Protein AF-A0A953E1M8-F1 (afdb_monomer_lite)

pLDDT: mean 71.16, std 15.83, range [42.5, 93.0]

Sequence (76 aa):
MLERTATQQSGATSCRWCTDDLAHCHDPLVVHGTGTTECLSEACVVPAEAHDVTVCCAELGCPCAEPALADLPVVG

Foldseek 3Di:
DDPPPPPPPPDQCQDPVPSDGCPDDPFAWEQFLVRDIDTPDPPDPDDNVRGPHHDYVVVVVDPRPPPPPPPPPPPD

Structure (mmCIF, N/CA/C/O backbone):
data_AF-A0A953E1M8-F1
#
_entry.id   AF-A0A953E1M8-F1
#
loop_
_atom_site.group_PDB
_atom_site.id
_atom_site.type_symbol
_atom_site.label_atom_id
_atom_site.label_alt_id
_atom_site.label_comp_id
_atom_site.label_asym_id
_atom_site.label_entity_id
_atom_site.label_seq_id
_atom_site.pdbx_PDB_ins_code
_atom_site.Cartn_x
_atom_site.Cartn_y
_atom_site.Cartn_z
_atom_site.occupancy
_atom_site.B_iso_or_equiv
_atom_site.auth_seq_id
_atom_site.auth_comp_id
_atom_site.auth_asym_id
_atom_site.auth_atom_id
_atom_site.pdbx_PDB_model_num
ATOM 1 N N . MET A 1 1 ? 14.273 34.645 -2.641 1.00 42.50 1 MET A N 1
ATOM 2 C CA . MET A 1 1 ? 13.449 33.708 -3.428 1.00 42.50 1 MET A CA 1
ATOM 3 C C . MET A 1 1 ? 14.151 32.361 -3.343 1.00 42.50 1 MET A C 1
ATOM 5 O O . MET A 1 1 ? 15.170 32.189 -3.988 1.00 42.50 1 MET A O 1
ATOM 9 N N . LEU A 1 2 ? 13.747 31.509 -2.393 1.00 51.03 2 LEU A N 1
ATOM 10 C CA . LEU A 1 2 ? 14.385 30.212 -2.134 1.00 51.03 2 LEU A CA 1
ATOM 11 C C . LEU A 1 2 ? 13.817 29.202 -3.134 1.00 51.03 2 LEU A C 1
ATOM 13 O O . LEU A 1 2 ? 12.666 28.784 -3.017 1.00 51.03 2 LEU A O 1
ATOM 17 N N . GLU A 1 3 ? 14.605 28.876 -4.147 1.00 50.22 3 GLU A N 1
ATOM 18 C CA . GLU A 1 3 ? 14.279 27.884 -5.166 1.00 50.22 3 GLU A CA 1
ATOM 19 C C . GLU A 1 3 ? 14.382 26.507 -4.505 1.00 50.22 3 GLU A C 1
ATOM 21 O O . GLU A 1 3 ? 15.467 26.020 -4.192 1.00 50.22 3 GLU A O 1
ATOM 26 N N . ARG A 1 4 ? 13.229 25.904 -4.205 1.00 56.62 4 ARG A N 1
ATOM 27 C CA . ARG A 1 4 ? 13.140 24.520 -3.737 1.00 56.62 4 ARG A CA 1
ATOM 28 C C . ARG A 1 4 ? 13.514 23.641 -4.926 1.00 56.62 4 ARG A C 1
ATOM 30 O O . ARG A 1 4 ? 12.651 23.290 -5.726 1.00 56.62 4 ARG A O 1
ATOM 37 N N . THR A 1 5 ? 14.797 23.331 -5.080 1.00 47.88 5 THR A N 1
ATOM 38 C CA . THR A 1 5 ? 15.238 22.272 -5.982 1.00 47.88 5 THR A CA 1
ATOM 39 C C . THR A 1 5 ? 14.638 20.972 -5.459 1.00 47.88 5 THR A C 1
ATOM 41 O O . THR A 1 5 ? 15.098 20.392 -4.476 1.00 47.88 5 THR A O 1
ATOM 44 N N . ALA A 1 6 ? 13.535 20.547 -6.077 1.00 56.59 6 ALA A N 1
ATOM 45 C CA . ALA A 1 6 ? 13.032 19.197 -5.932 1.00 56.59 6 ALA A CA 1
ATOM 46 C C . ALA A 1 6 ? 14.143 18.276 -6.436 1.00 56.59 6 ALA A C 1
ATOM 48 O O . ALA A 1 6 ? 14.318 18.084 -7.638 1.00 56.59 6 ALA A O 1
ATOM 49 N N . THR A 1 7 ? 14.952 17.775 -5.504 1.00 49.75 7 THR A N 1
ATOM 50 C CA . THR A 1 7 ? 15.820 16.637 -5.758 1.00 49.75 7 THR A CA 1
ATOM 51 C C . THR A 1 7 ? 14.891 15.467 -6.054 1.00 49.75 7 THR A C 1
ATOM 53 O O . THR A 1 7 ? 14.371 14.797 -5.167 1.00 49.75 7 THR A O 1
ATOM 56 N N . GLN A 1 8 ? 14.578 15.299 -7.335 1.00 53.66 8 GLN A N 1
ATOM 57 C CA . GLN A 1 8 ? 14.054 14.051 -7.851 1.00 53.66 8 GLN A CA 1
ATOM 58 C C . GLN A 1 8 ? 15.208 13.073 -7.681 1.00 53.66 8 GLN A C 1
ATOM 60 O O . GLN A 1 8 ? 16.139 13.064 -8.488 1.00 53.66 8 GLN A O 1
ATOM 65 N N . GLN A 1 9 ? 15.208 12.344 -6.565 1.00 50.50 9 GLN A N 1
ATOM 66 C CA . GLN A 1 9 ? 16.185 11.303 -6.279 1.00 50.50 9 GLN A CA 1
ATOM 67 C C . GLN A 1 9 ? 15.993 10.190 -7.306 1.00 50.50 9 GLN A C 1
ATOM 69 O O . GLN A 1 9 ? 15.327 9.193 -7.068 1.00 50.50 9 GLN A O 1
ATOM 74 N N . SER A 1 10 ? 16.588 10.386 -8.477 1.00 53.00 10 SER A N 1
ATOM 75 C CA . SER A 1 10 ? 16.815 9.350 -9.475 1.00 53.00 10 SER A CA 1
ATOM 76 C C . SER A 1 10 ? 18.019 8.539 -8.999 1.00 53.00 10 SER A C 1
ATOM 78 O O . SER A 1 10 ? 19.108 8.616 -9.560 1.00 53.00 10 SER A O 1
ATOM 80 N N . GLY A 1 11 ? 17.866 7.865 -7.862 1.00 47.22 11 GLY A N 1
ATOM 81 C CA . GLY A 1 11 ? 18.837 6.899 -7.381 1.00 47.22 11 GLY A CA 1
ATOM 82 C C . GLY A 1 11 ? 18.522 5.569 -8.037 1.00 47.22 11 GLY A C 1
ATOM 83 O O . GLY A 1 11 ? 17.513 4.957 -7.702 1.00 47.22 11 GLY A O 1
ATOM 84 N N . ALA A 1 12 ? 19.371 5.113 -8.955 1.00 60.09 12 ALA A N 1
ATOM 85 C CA . ALA A 1 12 ? 19.412 3.702 -9.322 1.00 60.09 12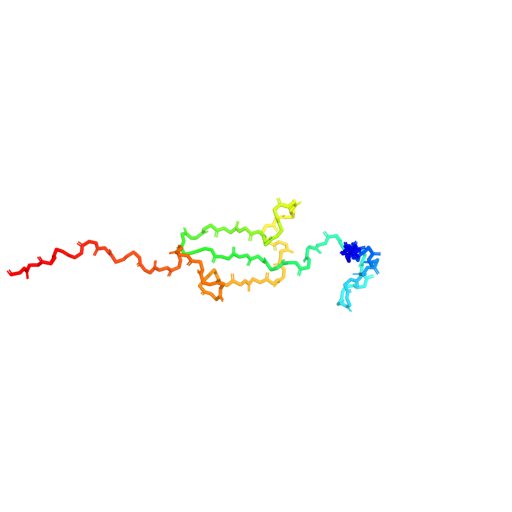 ALA A CA 1
ATOM 86 C C . ALA A 1 12 ? 19.579 2.887 -8.024 1.00 60.09 12 ALA A C 1
ATOM 88 O O . ALA A 1 12 ? 20.626 2.9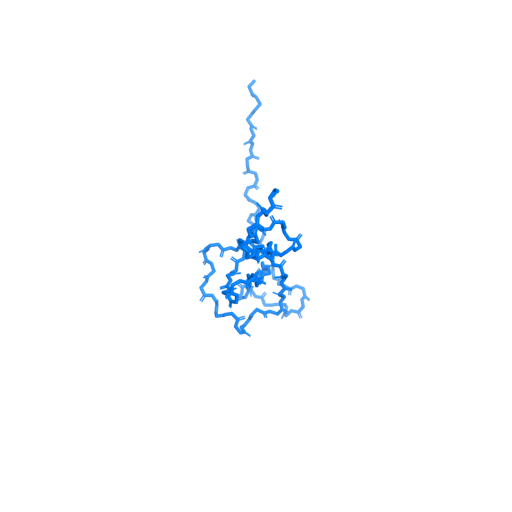64 -7.381 1.00 60.09 12 ALA A O 1
ATOM 89 N N . THR A 1 13 ? 18.523 2.216 -7.568 1.00 53.72 13 THR A N 1
ATOM 90 C CA . THR A 1 13 ? 18.430 1.679 -6.201 1.00 53.72 13 THR A CA 1
ATOM 91 C C . THR A 1 13 ? 17.990 0.231 -6.237 1.00 53.72 13 THR A C 1
ATOM 93 O O . THR A 1 13 ? 16.929 -0.084 -5.733 1.00 53.72 13 THR A O 1
ATOM 96 N N . SER A 1 14 ? 18.796 -0.660 -6.818 1.00 55.25 14 SER A N 1
ATOM 97 C CA . SER A 1 14 ? 18.535 -2.102 -6.746 1.00 55.25 14 SER A CA 1
ATOM 98 C C . SER A 1 14 ? 18.154 -2.531 -5.322 1.00 55.25 14 SER A C 1
ATOM 100 O O . SER A 1 14 ? 18.764 -2.110 -4.331 1.00 55.25 14 SER A O 1
ATOM 102 N N . CYS A 1 15 ? 17.098 -3.337 -5.199 1.00 58.44 15 CYS A N 1
ATOM 103 C CA . CYS A 1 15 ? 16.594 -3.748 -3.894 1.00 58.44 15 CYS A CA 1
ATOM 104 C C . CYS A 1 15 ? 17.665 -4.594 -3.191 1.00 58.44 15 CYS A C 1
ATOM 106 O O . CYS A 1 15 ? 18.119 -5.608 -3.719 1.00 58.44 15 CYS A O 1
ATOM 108 N N . ARG A 1 16 ? 18.066 -4.202 -1.973 1.00 55.44 16 ARG A N 1
ATOM 109 C CA . ARG A 1 16 ? 19.143 -4.863 -1.207 1.00 55.44 16 ARG A CA 1
ATOM 110 C C . ARG A 1 16 ? 18.898 -6.362 -0.970 1.00 55.44 16 ARG A C 1
ATOM 112 O O . ARG A 1 16 ? 19.849 -7.084 -0.679 1.00 55.44 16 ARG A O 1
ATOM 119 N N . TRP A 1 17 ? 17.652 -6.826 -1.070 1.00 48.34 17 TRP A N 1
ATOM 120 C CA . TRP A 1 17 ? 17.303 -8.229 -0.861 1.00 48.34 17 TRP A CA 1
ATOM 121 C C . TRP A 1 17 ? 17.468 -9.086 -2.121 1.00 48.34 17 TRP A C 1
ATOM 123 O O . TRP A 1 17 ? 18.050 -10.165 -2.043 1.00 48.34 17 TRP A O 1
ATOM 133 N N . CYS A 1 18 ? 16.998 -8.620 -3.282 1.00 57.09 18 CYS A N 1
ATOM 134 C CA . CYS A 1 18 ? 17.079 -9.390 -4.529 1.00 57.09 18 CYS A CA 1
ATOM 135 C C . CYS A 1 18 ? 18.263 -8.995 -5.427 1.00 57.09 18 CYS A C 1
ATOM 137 O O . CYS A 1 18 ? 18.601 -9.747 -6.332 1.00 57.09 18 CYS A O 1
ATOM 139 N N . THR A 1 19 ? 18.937 -7.869 -5.154 1.00 55.41 19 THR A N 1
ATOM 140 C CA . THR A 1 19 ? 20.042 -7.303 -5.963 1.00 55.41 19 THR A CA 1
ATOM 141 C C . THR A 1 19 ? 19.661 -7.044 -7.430 1.00 55.41 19 THR A C 1
ATOM 143 O O . THR A 1 19 ? 20.529 -6.810 -8.266 1.00 55.41 19 THR A O 1
ATOM 146 N N . ASP A 1 20 ? 18.366 -7.053 -7.739 1.00 56.56 20 ASP A N 1
ATOM 147 C CA . ASP A 1 20 ? 17.839 -6.845 -9.084 1.00 56.56 20 ASP A CA 1
ATOM 148 C C . ASP A 1 20 ? 17.492 -5.368 -9.308 1.00 56.56 20 ASP A C 1
ATOM 150 O O . ASP A 1 20 ? 17.319 -4.603 -8.345 1.00 56.56 20 ASP A O 1
ATOM 154 N N . ASP A 1 21 ? 17.397 -4.967 -10.580 1.00 55.19 21 ASP A N 1
ATOM 155 C CA . ASP A 1 21 ? 16.756 -3.699 -10.938 1.00 55.19 21 ASP A CA 1
ATOM 156 C C . ASP A 1 21 ? 15.317 -3.712 -10.387 1.00 55.19 21 ASP A C 1
ATOM 158 O O . ASP A 1 21 ? 14.780 -4.781 -10.103 1.00 55.19 21 ASP A O 1
ATOM 162 N N . LEU A 1 22 ? 14.695 -2.559 -10.143 1.00 56.03 22 LEU A N 1
ATOM 163 C CA . LEU A 1 22 ? 13.418 -2.457 -9.413 1.00 56.03 22 LEU A CA 1
ATOM 164 C C . LEU A 1 22 ? 12.216 -2.976 -10.231 1.00 56.03 22 LEU A C 1
ATOM 166 O O . LEU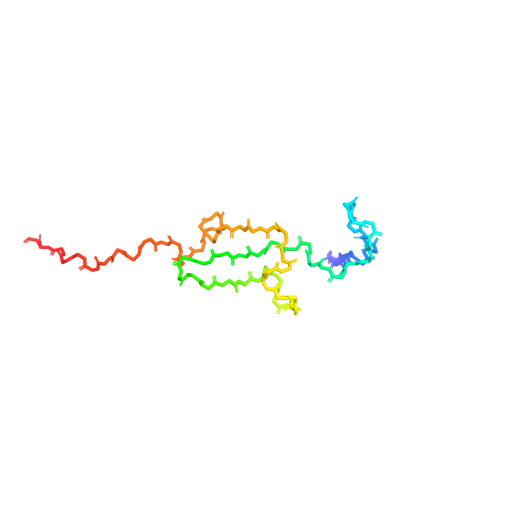 A 1 22 ? 11.248 -2.266 -10.478 1.00 56.03 22 LEU A O 1
ATOM 170 N N . ALA A 1 23 ? 12.252 -4.238 -10.649 1.00 53.47 23 ALA A N 1
ATOM 171 C CA . ALA A 1 23 ? 11.180 -4.922 -11.353 1.00 53.47 23 ALA A CA 1
ATOM 172 C C . ALA A 1 23 ? 9.947 -5.162 -10.460 1.00 53.47 23 ALA A C 1
ATOM 174 O O . ALA A 1 23 ? 8.894 -5.537 -10.967 1.00 53.47 23 ALA A O 1
ATOM 175 N N . HIS A 1 24 ? 10.060 -4.918 -9.148 1.00 53.84 24 HIS A N 1
ATOM 176 C CA . HIS A 1 24 ? 8.965 -4.986 -8.183 1.00 53.84 24 HIS A CA 1
ATOM 177 C C . HIS A 1 24 ? 8.999 -3.765 -7.257 1.00 53.84 24 HIS A C 1
ATOM 179 O O . HIS A 1 24 ? 10.071 -3.285 -6.880 1.00 53.84 24 HIS A O 1
ATOM 185 N N . CYS A 1 25 ? 7.817 -3.244 -6.927 1.00 59.66 25 CYS A N 1
ATOM 186 C CA . CYS A 1 25 ? 7.661 -1.977 -6.224 1.00 59.66 25 CYS A CA 1
ATOM 187 C C . CYS A 1 25 ? 8.248 -2.006 -4.805 1.00 59.66 25 CYS A C 1
ATOM 189 O O . CYS A 1 25 ? 8.128 -2.982 -4.072 1.00 59.66 25 CYS A O 1
ATOM 191 N N . HIS A 1 26 ? 8.859 -0.884 -4.425 1.00 63.50 26 HIS A N 1
ATOM 192 C CA . HIS A 1 26 ? 9.359 -0.606 -3.075 1.00 63.50 26 HIS A CA 1
ATOM 193 C C . HIS A 1 26 ? 8.245 -0.093 -2.136 1.00 63.50 26 HIS A C 1
ATOM 195 O O . HIS A 1 26 ? 8.464 0.118 -0.943 1.00 63.50 26 HIS A O 1
ATOM 201 N N . ASP A 1 27 ? 7.058 0.129 -2.696 1.00 74.38 27 ASP A N 1
ATOM 202 C CA . ASP A 1 27 ? 5.889 0.646 -2.009 1.00 74.38 27 ASP A CA 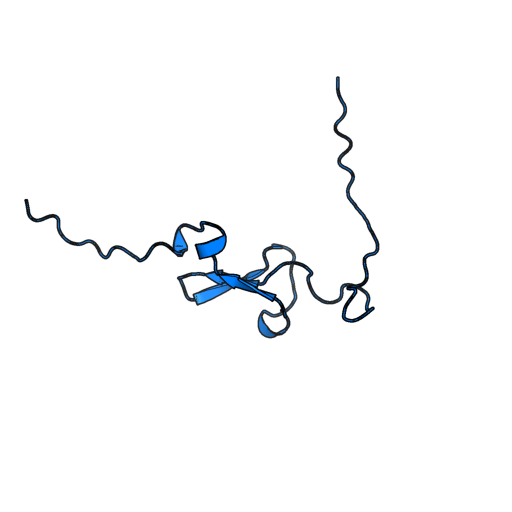1
ATOM 203 C C . ASP A 1 27 ? 4.998 -0.503 -1.519 1.00 74.38 27 ASP A C 1
ATOM 205 O O . ASP A 1 27 ? 4.764 -1.464 -2.260 1.00 74.38 27 ASP A O 1
ATOM 209 N N . PRO A 1 28 ? 4.496 -0.432 -0.275 1.00 84.94 28 PRO A N 1
ATOM 210 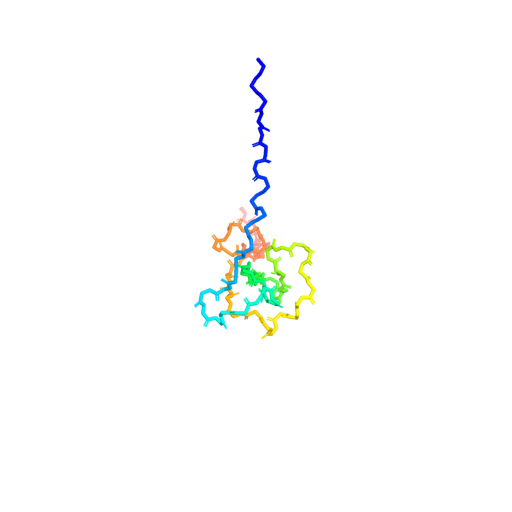C CA . PRO A 1 28 ? 3.667 -1.484 0.283 1.00 84.94 28 PRO A CA 1
ATOM 211 C C . PRO A 1 28 ? 2.330 -1.575 -0.460 1.00 84.94 28 PRO A C 1
ATOM 213 O O . PRO A 1 28 ? 1.743 -0.564 -0.860 1.00 84.94 28 PRO A O 1
ATOM 216 N N . LEU A 1 29 ? 1.820 -2.798 -0.595 1.00 90.56 29 LEU A N 1
ATOM 217 C CA . LEU A 1 29 ? 0.438 -3.032 -0.986 1.00 90.56 29 LEU A CA 1
ATOM 218 C C . LEU A 1 29 ? -0.473 -2.657 0.188 1.00 90.56 29 LEU A C 1
ATOM 220 O O . LEU A 1 29 ? -0.391 -3.244 1.266 1.00 90.56 29 LEU A O 1
ATOM 224 N N . VAL A 1 30 ? -1.340 -1.676 -0.008 1.00 91.81 30 VAL A N 1
ATOM 225 C CA . VAL A 1 30 ? -2.337 -1.243 0.965 1.00 91.81 30 VAL A CA 1
ATOM 226 C C . VAL A 1 30 ? -3.568 -2.138 0.854 1.00 91.81 30 VAL A C 1
ATOM 228 O O . VAL A 1 30 ? -4.152 -2.290 -0.218 1.00 91.81 30 VAL A O 1
ATOM 231 N N . VAL A 1 31 ? -3.986 -2.720 1.978 1.00 93.00 31 VAL A N 1
ATOM 232 C CA . VAL A 1 31 ? -5.228 -3.499 2.085 1.00 93.00 31 VAL A CA 1
ATOM 233 C C . VAL A 1 31 ? -6.295 -2.645 2.748 1.00 93.00 31 VAL A C 1
ATOM 235 O O . VAL A 1 31 ? -6.144 -2.203 3.892 1.00 93.00 31 VAL A O 1
ATOM 238 N N . HIS A 1 32 ? -7.388 -2.418 2.029 1.00 92.88 32 HIS A N 1
ATOM 239 C CA . HIS A 1 32 ? -8.500 -1.598 2.486 1.00 92.88 32 HIS A CA 1
ATOM 240 C C . HIS A 1 32 ? -9.460 -2.387 3.371 1.00 92.88 32 HIS A C 1
ATOM 242 O O . HIS A 1 32 ? -9.618 -3.598 3.215 1.00 92.88 32 HIS A O 1
ATOM 248 N N . GLY A 1 33 ? -10.181 -1.687 4.251 1.00 86.38 33 GLY A N 1
ATOM 249 C CA . GLY A 1 33 ? -11.256 -2.291 5.049 1.00 86.38 33 GLY A CA 1
ATOM 250 C C . GLY A 1 33 ? -12.380 -2.896 4.195 1.00 86.38 33 GLY A C 1
ATOM 251 O O . GLY A 1 33 ? -13.062 -3.820 4.626 1.00 86.38 33 GLY A O 1
ATOM 252 N N . THR A 1 34 ? -12.529 -2.432 2.950 1.00 87.25 34 THR A N 1
ATOM 253 C CA . THR A 1 34 ? -13.447 -2.965 1.927 1.00 87.25 34 THR A CA 1
ATOM 254 C C . THR A 1 34 ? -12.972 -4.274 1.287 1.00 87.25 34 THR A C 1
ATOM 256 O O . THR A 1 34 ? -13.720 -4.877 0.519 1.00 87.25 34 THR A O 1
ATOM 259 N N . GLY A 1 35 ? -11.736 -4.708 1.556 1.00 85.50 35 GLY A N 1
ATOM 260 C CA . GLY A 1 35 ? -11.098 -5.857 0.910 1.00 85.50 35 GLY A CA 1
ATOM 261 C C . GLY A 1 35 ? -10.467 -5.549 -0.451 1.00 85.50 35 GLY A C 1
ATOM 262 O O . GLY A 1 35 ? -9.925 -6.455 -1.081 1.00 85.50 35 GLY A O 1
ATOM 263 N N . THR A 1 36 ? -10.513 -4.296 -0.915 1.00 90.19 36 THR A N 1
ATOM 264 C CA . THR A 1 36 ? -9.745 -3.865 -2.091 1.00 90.19 36 THR A CA 1
ATOM 265 C C . THR A 1 36 ? -8.268 -3.717 -1.739 1.00 90.19 36 THR A C 1
ATOM 267 O O . THR A 1 36 ? -7.913 -3.450 -0.590 1.00 90.19 36 THR A O 1
ATOM 270 N N . THR A 1 37 ? -7.401 -3.882 -2.733 1.00 91.19 37 THR A N 1
ATOM 271 C CA . THR A 1 37 ? -5.951 -3.744 -2.571 1.00 91.19 37 THR A CA 1
ATOM 272 C C . THR A 1 37 ? -5.398 -2.792 -3.614 1.00 91.19 37 THR A C 1
ATOM 274 O O . THR A 1 37 ? -5.707 -2.949 -4.797 1.00 91.19 37 THR A O 1
ATOM 277 N N . GLU A 1 38 ? -4.554 -1.858 -3.199 1.00 88.56 38 GLU A N 1
ATOM 278 C CA . GLU A 1 38 ? -3.867 -0.923 -4.091 1.00 88.56 38 GLU A CA 1
ATOM 279 C C . GLU A 1 38 ? -2.415 -0.741 -3.651 1.00 88.56 38 GLU A C 1
ATOM 281 O O . GLU A 1 38 ? -2.099 -0.818 -2.468 1.00 88.56 38 GLU A O 1
ATOM 286 N N . CYS A 1 39 ? -1.501 -0.543 -4.596 1.00 88.94 39 CYS A N 1
ATOM 287 C CA . CYS A 1 39 ? -0.141 -0.147 -4.245 1.00 88.94 39 CYS A CA 1
ATOM 288 C C . CYS A 1 39 ? -0.155 1.326 -3.824 1.00 88.94 39 CYS A C 1
ATOM 290 O O . CYS A 1 39 ? -0.891 2.117 -4.410 1.00 88.94 39 CYS A O 1
ATOM 292 N N . LEU A 1 40 ? 0.696 1.721 -2.872 1.00 80.88 40 LEU A N 1
ATOM 293 C CA . LEU A 1 40 ? 0.829 3.135 -2.493 1.00 80.88 40 LEU A CA 1
ATOM 294 C C . LEU A 1 40 ? 1.256 4.028 -3.680 1.00 80.88 40 LEU A C 1
ATOM 296 O O . LEU A 1 40 ? 0.985 5.227 -3.685 1.00 80.88 40 LEU A O 1
ATOM 300 N N . SER A 1 41 ? 1.906 3.444 -4.693 1.00 82.06 41 SER A N 1
ATOM 301 C CA . SER A 1 41 ? 2.191 4.100 -5.969 1.00 82.06 41 SER A CA 1
ATOM 302 C C . SER A 1 41 ? 1.058 3.882 -6.977 1.00 82.06 41 SER A C 1
ATOM 304 O O . SER A 1 41 ? 0.829 2.763 -7.440 1.00 82.06 41 SER A O 1
ATOM 306 N N . GLU A 1 42 ? 0.417 4.972 -7.405 1.00 78.38 42 GLU A N 1
ATOM 307 C CA . GLU A 1 42 ? -0.652 4.971 -8.421 1.00 78.38 42 GLU A CA 1
ATOM 308 C C . GLU A 1 42 ? -0.180 4.495 -9.809 1.00 78.38 42 GLU A C 1
ATOM 310 O O . GLU A 1 42 ? -0.988 4.108 -10.651 1.00 78.38 42 GLU A O 1
ATOM 315 N N . ALA A 1 43 ? 1.132 4.525 -10.067 1.00 77.19 43 ALA A N 1
ATOM 316 C CA . ALA A 1 43 ? 1.730 4.078 -11.325 1.00 77.19 43 ALA A CA 1
ATOM 317 C C . ALA A 1 43 ? 2.140 2.592 -11.305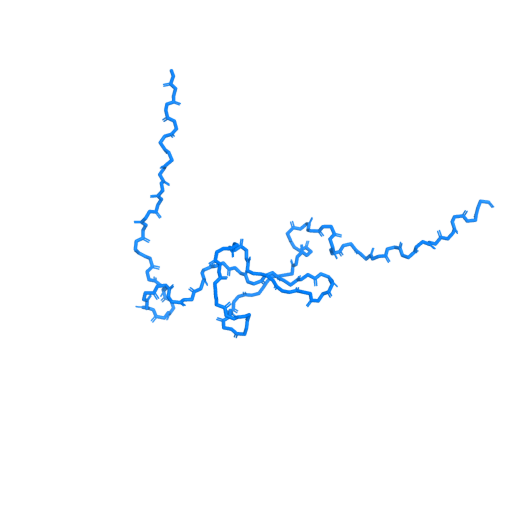 1.00 77.19 43 ALA A C 1
ATOM 319 O O . ALA A 1 43 ? 2.733 2.106 -12.271 1.00 77.19 43 ALA A O 1
ATOM 320 N N . CYS A 1 44 ? 1.870 1.874 -10.211 1.00 78.62 44 CYS A N 1
ATOM 321 C CA . CYS A 1 44 ? 2.194 0.460 -10.091 1.00 78.62 44 CYS A CA 1
ATOM 322 C C . CYS A 1 44 ? 1.374 -0.379 -11.084 1.00 78.62 44 CYS A C 1
ATOM 324 O O . CYS A 1 44 ? 0.147 -0.327 -11.112 1.00 78.62 44 CYS A O 1
ATOM 326 N N . VAL A 1 45 ? 2.070 -1.188 -11.885 1.00 80.19 45 VAL A N 1
ATOM 327 C CA . VAL A 1 45 ? 1.472 -2.141 -12.840 1.00 80.19 45 VAL A CA 1
ATOM 328 C C . VAL A 1 45 ? 1.690 -3.600 -12.425 1.00 80.19 45 VAL A C 1
ATOM 330 O O . VAL A 1 45 ? 1.356 -4.522 -13.168 1.00 80.19 45 VAL A O 1
ATOM 333 N N . VAL A 1 46 ? 2.284 -3.813 -11.251 1.00 78.00 46 VAL A N 1
ATOM 334 C CA . VAL A 1 46 ? 2.618 -5.129 -10.703 1.00 78.00 46 VAL A CA 1
ATOM 335 C C . VAL A 1 46 ? 1.363 -5.726 -10.052 1.00 78.00 46 VAL A C 1
ATOM 337 O O . VAL A 1 46 ? 0.653 -5.012 -9.341 1.00 78.00 46 VAL A O 1
ATOM 340 N N . PRO A 1 47 ? 1.057 -7.021 -10.258 1.00 84.81 47 PRO A N 1
ATOM 341 C CA . PRO A 1 47 ? -0.090 -7.646 -9.610 1.00 84.81 47 PRO A CA 1
ATOM 342 C C . PRO A 1 47 ? 0.075 -7.673 -8.083 1.00 84.81 47 PRO A C 1
ATOM 344 O O . PRO A 1 47 ? 1.184 -7.789 -7.557 1.00 84.81 47 PRO A O 1
ATOM 347 N N . ALA A 1 48 ? -1.044 -7.599 -7.359 1.00 84.62 48 ALA A N 1
ATOM 348 C CA . ALA A 1 48 ? -1.065 -7.585 -5.894 1.00 84.62 48 ALA A CA 1
ATOM 349 C C . ALA A 1 48 ? -0.297 -8.773 -5.278 1.00 84.62 48 ALA A C 1
ATOM 351 O O . ALA A 1 48 ? 0.449 -8.595 -4.324 1.00 84.62 48 ALA A O 1
ATOM 352 N N . GLU A 1 49 ? -0.400 -9.962 -5.878 1.00 84.56 49 GLU A N 1
ATOM 353 C CA . GLU A 1 49 ? 0.277 -11.190 -5.429 1.00 84.56 49 GLU A CA 1
ATOM 354 C C . GLU A 1 49 ? 1.812 -11.154 -5.510 1.00 84.56 49 GLU A C 1
ATOM 356 O O . GLU A 1 49 ? 2.473 -11.959 -4.860 1.00 84.56 49 GLU A O 1
ATOM 361 N N . ALA A 1 50 ? 2.381 -10.234 -6.294 1.00 80.81 50 ALA A N 1
ATOM 362 C CA . ALA A 1 50 ? 3.825 -10.055 -6.425 1.00 80.81 50 ALA A CA 1
ATOM 363 C C . ALA A 1 50 ? 4.390 -8.995 -5.458 1.00 80.81 50 ALA A C 1
ATOM 365 O O . ALA A 1 50 ? 5.588 -8.712 -5.493 1.00 80.81 50 ALA A O 1
ATOM 366 N N . HIS A 1 51 ? 3.551 -8.406 -4.598 1.00 82.50 51 HIS A N 1
ATOM 367 C CA . HIS A 1 51 ? 4.008 -7.521 -3.531 1.00 82.50 51 HIS A CA 1
ATOM 368 C C . HIS A 1 51 ? 4.413 -8.346 -2.304 1.00 82.50 51 HIS A C 1
ATOM 370 O O . HIS A 1 51 ? 3.616 -9.105 -1.762 1.00 82.50 51 HIS A O 1
ATOM 376 N N . ASP A 1 52 ? 5.651 -8.165 -1.846 1.00 80.19 52 ASP A N 1
ATOM 377 C CA . ASP A 1 52 ? 6.173 -8.841 -0.648 1.00 80.19 52 ASP A CA 1
ATOM 378 C C . ASP A 1 52 ? 5.726 -8.145 0.650 1.00 80.19 52 ASP A C 1
ATOM 380 O O . ASP A 1 52 ? 5.509 -8.776 1.684 1.00 80.19 52 ASP A O 1
ATOM 384 N N . VAL A 1 53 ? 5.529 -6.825 0.584 1.00 84.12 53 VAL A N 1
ATOM 385 C CA . VAL A 1 53 ? 5.163 -5.994 1.732 1.00 84.12 53 VAL A CA 1
ATOM 386 C C . VAL A 1 53 ? 3.715 -5.553 1.607 1.00 84.12 53 VAL A C 1
ATOM 388 O O . VAL A 1 53 ? 3.315 -4.955 0.610 1.00 84.12 53 VAL A O 1
ATOM 391 N N . THR A 1 54 ? 2.939 -5.817 2.654 1.00 89.44 54 THR A N 1
ATOM 392 C CA . THR A 1 54 ? 1.529 -5.435 2.754 1.00 89.44 54 THR A CA 1
ATOM 393 C C . THR A 1 54 ? 1.308 -4.614 4.023 1.00 89.44 54 THR A C 1
ATOM 395 O O . THR A 1 54 ? 1.867 -4.941 5.069 1.00 89.44 54 THR A O 1
ATOM 398 N N . VAL A 1 55 ? 0.493 -3.563 3.947 1.00 90.94 55 VAL A N 1
ATOM 399 C CA . VAL A 1 55 ? 0.112 -2.707 5.081 1.00 90.94 55 VAL A CA 1
ATOM 400 C C . VAL A 1 55 ? -1.404 -2.570 5.149 1.00 90.94 55 VAL A C 1
ATOM 402 O O . VAL A 1 55 ? -2.081 -2.484 4.122 1.00 90.94 55 VAL A O 1
ATOM 405 N N . CYS A 1 56 ? -1.969 -2.542 6.354 1.00 90.62 56 CYS A N 1
ATOM 406 C CA . CYS A 1 56 ? -3.395 -2.286 6.506 1.00 90.62 56 CYS A CA 1
ATOM 407 C C . CYS A 1 56 ? -3.674 -0.784 6.371 1.00 90.62 56 CYS A C 1
ATOM 409 O O . CYS A 1 56 ? -3.017 0.037 7.010 1.00 90.62 56 CYS A O 1
ATOM 411 N N . CYS A 1 57 ? -4.696 -0.398 5.604 1.00 92.12 57 CYS A N 1
ATOM 412 C CA . CYS A 1 57 ? -5.084 1.010 5.441 1.00 92.12 57 CYS A CA 1
ATOM 413 C C . CYS A 1 57 ? -5.419 1.710 6.777 1.00 92.12 57 CYS A C 1
ATOM 415 O O . CYS A 1 57 ? -5.304 2.932 6.879 1.00 92.12 57 CYS A O 1
ATOM 417 N N . ALA A 1 58 ? -5.781 0.940 7.812 1.00 90.06 58 ALA A N 1
ATOM 418 C CA . ALA A 1 58 ? -5.996 1.425 9.172 1.00 90.06 58 ALA A CA 1
ATOM 419 C C . ALA A 1 58 ? -4.736 2.070 9.765 1.00 90.06 58 ALA A C 1
ATOM 421 O O . ALA A 1 58 ? -4.819 3.100 10.430 1.00 90.06 58 ALA A O 1
ATOM 422 N N . GLU A 1 59 ? -3.563 1.502 9.481 1.00 88.75 59 GLU A N 1
ATOM 423 C CA . GLU A 1 59 ? -2.269 2.000 9.963 1.00 88.75 59 GLU A CA 1
ATOM 424 C C . GLU A 1 59 ? -1.874 3.317 9.281 1.00 88.75 59 GLU A C 1
ATOM 426 O O . GLU A 1 59 ? -1.097 4.095 9.830 1.00 88.75 59 GLU A O 1
ATOM 431 N N . LEU A 1 60 ? -2.457 3.593 8.111 1.00 87.38 60 LEU A N 1
ATOM 432 C CA . LEU A 1 60 ? -2.297 4.841 7.364 1.00 87.38 60 LEU A CA 1
ATOM 433 C C . LEU A 1 60 ? -3.353 5.899 7.732 1.00 87.38 60 LEU A C 1
ATOM 435 O O . LEU A 1 60 ? -3.301 7.016 7.222 1.00 87.38 60 LEU A O 1
ATOM 439 N N . GLY A 1 61 ? -4.320 5.566 8.595 1.00 87.69 61 GLY A N 1
ATOM 440 C CA . GLY A 1 61 ? -5.424 6.459 8.956 1.00 87.69 61 GLY A CA 1
ATOM 441 C C . GLY A 1 61 ? -6.469 6.627 7.848 1.00 87.69 61 GLY A C 1
ATOM 442 O O . GLY A 1 61 ? -7.120 7.668 7.768 1.00 87.69 61 GLY A O 1
ATOM 443 N N . CYS A 1 62 ? -6.623 5.634 6.968 1.00 86.38 62 CYS A N 1
ATOM 444 C CA . CYS A 1 62 ? -7.614 5.685 5.900 1.00 86.38 62 CYS A CA 1
ATOM 445 C C . CYS A 1 62 ? -9.042 5.586 6.477 1.00 86.38 62 CYS A C 1
ATOM 447 O O . CYS A 1 62 ? -9.315 4.656 7.238 1.00 86.38 62 CYS A O 1
ATOM 449 N N . PRO A 1 63 ? -9.994 6.453 6.078 1.00 83.81 63 PRO A N 1
ATOM 450 C CA . PRO A 1 63 ? -11.362 6.425 6.608 1.00 83.81 63 PRO A CA 1
ATOM 451 C C . PRO A 1 63 ? -12.123 5.141 6.253 1.00 83.81 63 PRO A C 1
ATOM 453 O O . PRO A 1 63 ? -13.068 4.771 6.937 1.00 83.81 63 PRO A O 1
ATOM 456 N N . CYS A 1 64 ? -11.701 4.408 5.217 1.00 86.50 64 CYS A N 1
ATOM 457 C CA . CYS A 1 64 ? -12.304 3.111 4.895 1.00 86.50 64 CYS A CA 1
ATOM 458 C C . CYS A 1 64 ? -11.997 2.011 5.930 1.00 86.50 64 CYS A C 1
ATOM 460 O O . CYS A 1 64 ? -12.601 0.942 5.868 1.00 86.50 64 CYS A O 1
ATOM 462 N N . ALA A 1 65 ? -11.051 2.254 6.846 1.00 81.75 65 ALA A N 1
ATOM 463 C CA . ALA A 1 65 ? -10.751 1.377 7.972 1.00 81.75 65 ALA A CA 1
ATOM 464 C C . ALA A 1 65 ? -11.663 1.615 9.176 1.00 81.75 65 ALA A C 1
ATOM 466 O O . ALA A 1 65 ? -11.654 0.810 10.110 1.00 81.75 65 ALA A O 1
ATOM 467 N N . GLU A 1 66 ? -12.418 2.718 9.188 1.00 79.75 66 GLU A N 1
ATOM 468 C CA . GLU A 1 66 ? -13.417 2.910 10.223 1.00 79.75 66 GLU A CA 1
ATOM 469 C C . GLU A 1 66 ? -14.436 1.778 10.090 1.00 79.75 66 GLU A C 1
ATOM 471 O O . GLU A 1 66 ? -14.922 1.517 8.981 1.00 79.75 66 GLU A O 1
ATOM 476 N N . PRO A 1 67 ? -14.754 1.061 11.187 1.00 65.75 67 PRO A N 1
ATOM 477 C CA . PRO A 1 67 ? -15.869 0.140 11.137 1.00 65.75 67 PRO A CA 1
ATOM 478 C C . PRO A 1 67 ? -17.050 0.958 10.642 1.00 65.75 67 PRO A C 1
ATOM 480 O O . PRO A 1 67 ? -17.280 2.057 11.153 1.00 65.75 67 PRO A O 1
ATOM 483 N N . ALA A 1 68 ? -17.776 0.449 9.644 1.00 60.41 68 ALA A N 1
ATOM 484 C CA . ALA A 1 68 ? -19.087 0.987 9.349 1.00 60.41 68 ALA A CA 1
ATOM 485 C C . ALA A 1 68 ? -19.847 0.897 10.671 1.00 60.41 68 ALA A C 1
ATOM 487 O O . ALA A 1 68 ? -20.290 -0.184 11.067 1.00 60.41 68 ALA A O 1
ATOM 488 N N . LEU A 1 69 ? -19.904 2.008 11.407 1.00 58.09 69 LEU A N 1
ATOM 489 C CA . LEU A 1 69 ? -20.839 2.208 12.486 1.00 58.09 69 LEU A CA 1
ATOM 490 C C . LEU A 1 69 ? -22.161 2.177 11.748 1.00 58.09 69 LEU A C 1
ATOM 492 O O . LEU A 1 69 ? -22.625 3.189 11.231 1.00 58.09 69 LEU A O 1
ATOM 496 N N . ALA A 1 70 ? -22.660 0.954 11.559 1.00 50.84 70 ALA A N 1
ATOM 497 C CA . ALA A 1 70 ? -23.978 0.688 11.059 1.00 50.84 70 ALA A CA 1
ATOM 498 C C . ALA A 1 70 ? -24.860 1.594 11.889 1.00 50.84 70 ALA A C 1
ATOM 500 O O . ALA A 1 70 ? -24.854 1.453 13.110 1.00 50.84 70 ALA A O 1
ATOM 501 N N . ASP A 1 71 ? -25.454 2.565 11.204 1.00 53.91 71 ASP A N 1
ATOM 502 C CA . ASP A 1 71 ? -26.510 3.467 11.627 1.00 53.91 71 ASP A CA 1
ATOM 503 C C . ASP A 1 71 ? -27.295 2.865 12.804 1.00 53.91 71 ASP A C 1
ATOM 505 O O . ASP A 1 71 ? -28.294 2.170 12.630 1.00 53.91 71 ASP A O 1
ATOM 509 N N . LEU A 1 72 ? -26.768 3.014 14.023 1.00 56.41 72 LEU A N 1
ATOM 510 C CA . LEU A 1 72 ? -27.473 2.595 15.217 1.00 56.41 72 LEU A CA 1
ATOM 511 C C . LEU A 1 72 ? -28.416 3.759 15.460 1.00 56.41 72 LEU A C 1
ATOM 513 O O . LEU A 1 72 ? -27.924 4.868 15.702 1.00 56.41 72 LEU A O 1
ATOM 517 N N . PRO A 1 73 ? -29.742 3.559 15.365 1.00 57.75 73 PRO A N 1
ATOM 518 C CA . PRO A 1 73 ? -30.666 4.636 15.636 1.00 57.75 73 PRO A CA 1
ATOM 519 C C . PRO A 1 73 ? -30.390 5.110 17.059 1.00 57.75 73 PRO A C 1
ATOM 521 O O . PRO A 1 73 ? -30.543 4.354 18.022 1.00 57.75 73 PRO A O 1
ATOM 524 N N . VAL A 1 74 ? -29.944 6.360 17.181 1.00 63.34 74 VAL A N 1
ATOM 525 C CA . VAL A 1 74 ? -29.918 7.077 18.449 1.00 63.34 74 VAL A CA 1
ATOM 526 C C . VAL A 1 74 ? -31.370 7.206 18.904 1.00 63.34 74 VAL A C 1
ATOM 528 O O . VAL A 1 74 ? -32.091 8.129 18.536 1.00 63.34 74 VAL A O 1
ATOM 531 N N . VAL A 1 75 ? -31.848 6.207 19.640 1.00 62.69 75 VAL A N 1
ATOM 532 C CA . VAL A 1 75 ? -33.114 6.299 20.356 1.00 62.69 75 VAL A CA 1
ATOM 533 C C . VAL A 1 75 ? -32.866 7.211 21.554 1.00 62.69 75 VAL A C 1
ATOM 535 O O . VAL A 1 75 ? -32.207 6.828 22.520 1.00 62.69 75 VAL A O 1
ATOM 538 N N . GLY A 1 76 ? -33.284 8.467 21.393 1.00 59.97 76 GLY A N 1
ATOM 539 C CA . GLY A 1 76 ? -33.391 9.446 22.475 1.00 59.97 76 GLY A CA 1
ATOM 540 C C . GLY A 1 76 ? -34.563 9.164 23.403 1.00 59.97 76 GLY A C 1
ATOM 541 O O . GLY A 1 76 ? -35.454 8.368 23.026 1.00 59.97 76 GLY A O 1
#

Secondary structure (DSSP, 8-state):
---------------TTT-S-S-S-SSPEEEPTTS-EEESSTT--S-GGG-S-EEEGGGGT-GGGS----------

Radius of gyration: 18.68 Å; chains: 1; bounding box: 53×45×35 Å